Protein AF-A0A0L6JVH2-F1 (afdb_monomer)

Structure (mmCIF, N/CA/C/O backbone):
data_AF-A0A0L6JVH2-F1
#
_entry.id   AF-A0A0L6JVH2-F1
#
loop_
_atom_site.group_PDB
_atom_site.id
_atom_site.type_symbol
_atom_site.label_atom_id
_atom_site.label_alt_id
_atom_site.label_comp_id
_atom_site.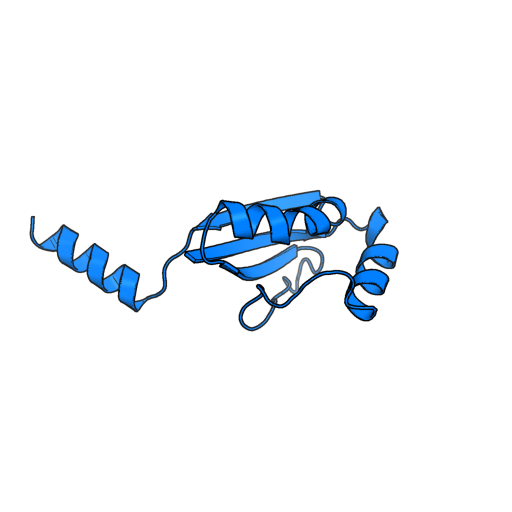label_asym_id
_atom_site.label_entity_id
_atom_site.label_seq_id
_atom_site.pdbx_PDB_ins_code
_atom_site.Cartn_x
_atom_site.Cartn_y
_atom_site.Cartn_z
_atom_site.occupancy
_atom_site.B_iso_or_equiv
_atom_site.auth_seq_id
_atom_site.auth_comp_id
_atom_site.auth_asym_id
_atom_site.auth_atom_id
_atom_site.pdbx_PDB_model_num
ATOM 1 N N . MET A 1 1 ? -4.839 0.720 12.908 1.00 94.19 1 MET A N 1
ATOM 2 C CA . MET A 1 1 ? -4.503 -0.475 12.099 1.00 94.19 1 MET A CA 1
ATOM 3 C C . MET A 1 1 ? -3.468 -0.101 11.046 1.00 94.19 1 MET A C 1
ATOM 5 O O . MET A 1 1 ? -3.412 1.069 10.668 1.00 94.19 1 MET A O 1
ATOM 9 N N . ARG A 1 2 ? -2.643 -1.056 10.592 1.00 95.69 2 ARG A N 1
ATOM 10 C CA . ARG A 1 2 ? -1.636 -0.836 9.538 1.00 95.69 2 ARG A CA 1
ATOM 11 C C . ARG A 1 2 ? -1.815 -1.822 8.395 1.00 95.69 2 ARG A C 1
ATOM 13 O O . ARG A 1 2 ? -2.050 -3.005 8.626 1.00 95.69 2 ARG A O 1
ATOM 20 N N . PHE A 1 3 ? -1.645 -1.337 7.172 1.00 96.94 3 PHE A N 1
ATOM 21 C CA . PHE A 1 3 ? -1.750 -2.138 5.960 1.00 96.94 3 PHE A CA 1
ATOM 22 C C . PHE A 1 3 ? -0.483 -1.988 5.123 1.00 96.94 3 PHE A C 1
ATOM 24 O O . PHE A 1 3 ? -0.113 -0.878 4.745 1.00 96.94 3 PHE A O 1
ATOM 31 N N . LEU A 1 4 ? 0.179 -3.105 4.823 1.00 96.69 4 LEU A N 1
ATOM 32 C CA . LEU A 1 4 ? 1.201 -3.166 3.788 1.00 96.69 4 LEU A CA 1
ATOM 33 C C . LEU A 1 4 ? 0.497 -3.266 2.439 1.00 96.69 4 LEU A C 1
ATOM 35 O O . LEU A 1 4 ? -0.206 -4.240 2.168 1.00 96.69 4 LEU A O 1
ATOM 39 N N . VAL A 1 5 ? 0.699 -2.247 1.612 1.00 97.25 5 VAL A N 1
ATOM 40 C CA . VAL A 1 5 ? 0.086 -2.115 0.295 1.00 97.25 5 VAL A CA 1
ATOM 41 C C . VAL A 1 5 ? 1.180 -2.234 -0.757 1.00 97.25 5 VAL A C 1
ATOM 43 O O . VAL A 1 5 ? 2.043 -1.361 -0.868 1.00 97.25 5 VAL A O 1
ATOM 46 N N . ASN A 1 6 ? 1.137 -3.328 -1.511 1.00 97.56 6 ASN A N 1
ATOM 47 C CA . ASN A 1 6 ? 1.933 -3.561 -2.709 1.00 97.56 6 ASN A CA 1
ATOM 48 C C . ASN A 1 6 ? 1.042 -3.343 -3.935 1.00 97.56 6 ASN A C 1
ATOM 50 O O . ASN A 1 6 ? -0.062 -3.886 -4.004 1.00 97.56 6 ASN A O 1
ATOM 54 N N . VAL A 1 7 ? 1.506 -2.544 -4.888 1.00 97.50 7 VAL A N 1
ATOM 55 C CA . VAL A 1 7 ? 0.745 -2.206 -6.092 1.00 97.50 7 VAL A CA 1
ATOM 56 C C . VAL A 1 7 ? 1.609 -2.287 -7.336 1.00 97.50 7 VAL A C 1
ATOM 58 O O . VAL A 1 7 ? 2.782 -1.915 -7.309 1.00 97.50 7 VAL A O 1
ATOM 61 N N . ARG A 1 8 ? 0.993 -2.681 -8.451 1.00 98.00 8 ARG A N 1
ATOM 62 C CA . ARG A 1 8 ? 1.500 -2.413 -9.798 1.00 98.00 8 ARG A CA 1
ATOM 63 C C . ARG A 1 8 ? 0.736 -1.237 -10.387 1.00 98.00 8 ARG A C 1
ATOM 65 O O . ARG A 1 8 ? -0.487 -1.286 -10.493 1.00 98.00 8 ARG A O 1
ATOM 72 N N . VAL A 1 9 ? 1.446 -0.189 -10.784 1.00 97.12 9 VAL A N 1
ATOM 73 C CA . VAL A 1 9 ? 0.859 0.981 -11.444 1.00 97.12 9 VAL A CA 1
ATOM 74 C C . VAL A 1 9 ? 0.348 0.611 -12.831 1.00 97.12 9 VAL A C 1
ATOM 76 O O . VAL A 1 9 ? 1.071 0.018 -13.627 1.00 97.12 9 VAL A O 1
ATOM 79 N N . ASN A 1 10 ? -0.878 1.035 -13.130 1.00 97.38 10 ASN A N 1
ATOM 80 C CA . ASN A 1 10 ? -1.445 0.956 -14.463 1.00 97.38 10 ASN A CA 1
ATOM 81 C C . ASN A 1 10 ? -0.821 2.021 -15.369 1.00 97.38 10 ASN A C 1
ATOM 83 O O . ASN A 1 10 ? -1.162 3.211 -15.287 1.00 97.38 10 ASN A O 1
ATOM 87 N N . LEU A 1 11 ? 0.056 1.588 -16.275 1.00 96.38 11 LEU A N 1
ATOM 88 C CA . LEU A 1 11 ? 0.813 2.496 -17.139 1.00 96.38 11 LEU A CA 1
ATOM 89 C C . LEU A 1 11 ? -0.080 3.268 -18.120 1.00 96.38 11 LEU A C 1
ATOM 91 O O . LEU A 1 11 ? 0.265 4.386 -18.504 1.00 96.38 11 LEU A O 1
ATOM 95 N N . THR A 1 12 ? -1.256 2.736 -18.468 1.00 97.44 12 THR A N 1
ATOM 96 C CA . THR A 1 12 ? -2.220 3.427 -19.346 1.00 97.44 12 THR A CA 1
ATOM 97 C C . THR A 1 12 ? -2.830 4.667 -18.688 1.00 97.44 12 THR A C 1
ATOM 99 O O . THR A 1 12 ? -3.214 5.609 -19.377 1.00 97.44 12 THR A O 1
ATOM 102 N N . THR A 1 13 ? -2.853 4.707 -17.352 1.00 96.69 13 THR A N 1
ATOM 103 C CA . THR A 1 13 ? -3.397 5.821 -16.555 1.00 96.69 13 THR A CA 1
ATOM 104 C C . THR A 1 13 ? -2.317 6.686 -15.902 1.00 96.69 13 THR A C 1
ATOM 106 O O . THR A 1 13 ? -2.631 7.625 -15.174 1.00 96.69 13 THR A O 1
ATOM 109 N N . MET A 1 14 ? -1.034 6.413 -16.175 1.00 94.12 14 MET A N 1
ATOM 110 C CA . MET A 1 14 ? 0.104 7.011 -15.464 1.00 94.12 14 MET A CA 1
ATOM 111 C C . MET A 1 14 ? 0.123 8.546 -15.511 1.00 94.12 14 MET A C 1
ATOM 113 O O . MET A 1 14 ? 0.455 9.199 -14.521 1.00 94.12 14 MET A O 1
ATOM 117 N N . 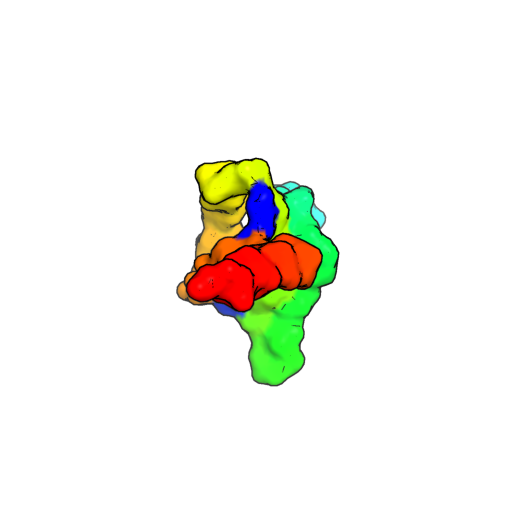LEU A 1 15 ? -0.250 9.138 -16.650 1.00 95.81 15 LEU A N 1
ATOM 118 C CA . LEU A 1 15 ? -0.280 10.594 -16.797 1.00 95.81 15 LEU A CA 1
ATOM 119 C C . LEU A 1 15 ? -1.359 11.230 -15.909 1.00 95.81 15 LEU A C 1
ATOM 121 O O . LEU A 1 15 ? -1.074 12.197 -15.202 1.00 95.81 15 LEU A O 1
ATOM 125 N N . GLU A 1 16 ? -2.574 10.675 -15.924 1.00 97.00 16 GLU A N 1
ATOM 126 C CA . GLU A 1 16 ? -3.673 11.119 -15.058 1.00 97.00 16 GLU A CA 1
ATOM 127 C C . GLU A 1 16 ? -3.291 10.928 -13.588 1.00 97.00 16 GLU A C 1
ATOM 129 O O . GLU A 1 16 ? -3.436 11.848 -12.783 1.00 97.00 16 GLU A O 1
ATOM 134 N N . PHE A 1 17 ? -2.725 9.767 -13.252 1.00 95.88 17 PHE A N 1
ATOM 135 C CA . PHE A 1 17 ? -2.302 9.451 -11.895 1.00 95.88 17 PHE A CA 1
ATOM 136 C C . PHE A 1 17 ? -1.293 10.478 -11.363 1.00 95.88 17 PHE A C 1
ATOM 138 O O . PHE A 1 17 ? -1.490 11.055 -10.291 1.00 95.88 17 PHE A O 1
ATOM 145 N N . GLY A 1 18 ? -0.255 10.788 -12.146 1.00 93.56 18 GLY A N 1
ATOM 146 C CA . GLY A 1 18 ? 0.745 11.796 -11.791 1.00 93.56 18 GLY A CA 1
ATOM 147 C C . GLY A 1 18 ? 0.158 13.202 -11.620 1.00 93.56 18 GLY A C 1
ATOM 148 O O . GLY A 1 18 ? 0.548 13.926 -10.701 1.00 93.56 18 GLY A O 1
ATOM 149 N N . GLN A 1 19 ? -0.807 13.592 -12.459 1.00 96.12 19 GLN A N 1
ATOM 150 C CA . GLN A 1 19 ? -1.501 14.879 -12.332 1.00 96.12 19 GLN A CA 1
ATOM 151 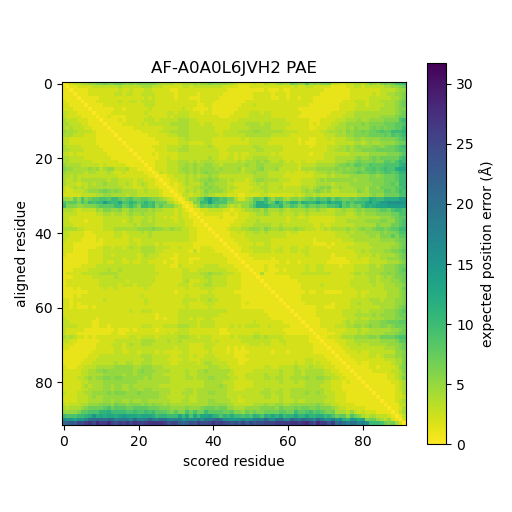C C . GLN A 1 19 ? -2.305 14.963 -11.031 1.00 96.12 19 GLN A C 1
ATOM 153 O O . GLN A 1 19 ? -2.165 15.937 -10.291 1.00 96.12 19 GLN A O 1
ATOM 158 N N . LYS A 1 20 ? -3.071 13.917 -10.715 1.00 95.44 20 LYS A N 1
ATOM 159 C CA . LYS A 1 20 ? -3.914 13.847 -9.513 1.00 95.44 20 LYS A CA 1
ATOM 160 C C . LYS A 1 20 ? -3.089 13.856 -8.232 1.00 95.44 20 LYS A C 1
ATOM 162 O O . LYS A 1 20 ? -3.434 14.561 -7.285 1.00 95.44 20 LYS A O 1
ATOM 167 N N . LEU A 1 21 ? -1.951 13.159 -8.231 1.00 91.62 21 LEU A N 1
ATOM 168 C CA . LEU A 1 21 ? -0.975 13.221 -7.141 1.00 91.62 21 LEU A CA 1
ATOM 169 C C . LEU A 1 21 ? -0.406 14.630 -6.955 1.00 91.62 21 LEU A C 1
ATOM 171 O O . LEU A 1 21 ? -0.333 15.117 -5.829 1.00 91.62 21 LEU A O 1
ATOM 175 N N . LYS A 1 22 ? -0.018 15.299 -8.047 1.00 92.75 22 LYS A N 1
ATOM 176 C CA . LYS A 1 22 ? 0.533 16.662 -8.002 1.00 92.75 22 LYS A CA 1
ATOM 177 C C . LYS A 1 22 ? -0.491 17.687 -7.507 1.00 92.75 22 LYS A C 1
ATOM 179 O O . LYS A 1 22 ? -0.116 18.641 -6.835 1.00 92.75 22 LYS A O 1
ATOM 184 N N . GLN A 1 23 ? -1.760 17.500 -7.856 1.00 94.44 23 GLN A N 1
ATOM 185 C CA . GLN A 1 23 ? -2.865 18.380 -7.468 1.00 94.44 23 GLN A CA 1
ATOM 186 C C . GLN A 1 23 ? -3.388 18.106 -6.050 1.00 94.44 23 GLN A C 1
ATOM 188 O O . GLN A 1 23 ? -4.180 18.894 -5.544 1.00 94.44 23 GLN A O 1
ATOM 193 N N . GLY A 1 24 ? -2.948 17.022 -5.400 1.00 90.69 24 GLY A N 1
ATOM 194 C CA . GLY A 1 24 ? -3.436 16.634 -4.075 1.00 90.69 24 GLY A CA 1
ATOM 195 C C . GLY A 1 24 ? -4.864 16.083 -4.084 1.00 90.69 24 GLY A C 1
ATOM 196 O O . GLY A 1 24 ? -5.505 16.036 -3.041 1.00 90.69 24 GLY A O 1
ATOM 197 N N . GLU A 1 25 ? -5.369 15.658 -5.245 1.00 92.94 25 GLU A N 1
ATOM 198 C CA . GLU A 1 25 ? -6.706 15.059 -5.374 1.00 92.94 25 GLU A CA 1
ATOM 199 C C . GLU A 1 25 ? -6.762 13.612 -4.869 1.00 92.94 25 GLU A C 1
ATOM 201 O O . GLU A 1 25 ? -7.837 13.042 -4.689 1.00 92.94 25 GLU A O 1
ATOM 206 N N . LEU A 1 26 ? -5.595 13.010 -4.653 1.00 91.62 26 LEU A N 1
ATOM 207 C CA . LEU A 1 26 ? -5.449 11.726 -3.992 1.00 91.62 26 LEU A CA 1
ATOM 208 C C . LEU A 1 26 ? -4.921 11.950 -2.582 1.00 91.62 26 LEU A C 1
ATOM 210 O O . LEU A 1 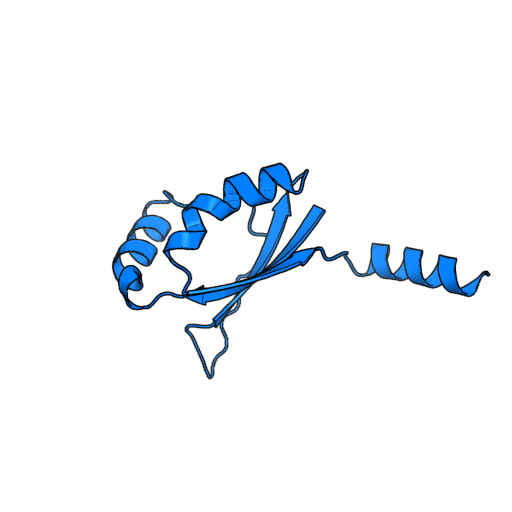26 ? -3.810 12.450 -2.396 1.00 91.62 26 LEU A O 1
ATOM 214 N N . ASP A 1 27 ? -5.742 11.588 -1.598 1.00 88.88 27 ASP A N 1
ATOM 215 C CA . ASP A 1 27 ? -5.440 11.780 -0.184 1.00 88.88 27 ASP A CA 1
ATOM 216 C C . ASP A 1 27 ? -4.300 10.859 0.261 1.00 88.88 27 ASP A C 1
ATOM 218 O O . ASP A 1 27 ? -4.437 9.637 0.301 1.00 88.88 27 ASP A O 1
ATOM 222 N N . ARG A 1 28 ? -3.163 11.474 0.594 1.00 90.06 28 ARG A N 1
ATOM 223 C CA . ARG A 1 28 ? -1.937 10.800 1.039 1.00 90.06 28 ARG A CA 1
ATOM 224 C C . ARG A 1 28 ? -1.780 10.779 2.556 1.00 90.06 28 ARG A C 1
ATOM 226 O O . ARG A 1 28 ? -0.775 10.259 3.028 1.00 90.06 28 ARG A O 1
ATOM 233 N N . SER A 1 29 ? -2.718 11.350 3.313 1.00 90.31 29 SER A N 1
ATOM 234 C CA . SER A 1 29 ? -2.608 11.477 4.774 1.00 90.31 29 SER A CA 1
ATOM 235 C C . SER A 1 29 ? -2.518 10.125 5.487 1.00 90.31 29 SER A C 1
ATOM 237 O O . SER A 1 29 ? -1.846 10.016 6.510 1.00 90.31 29 SER A O 1
ATOM 239 N N . CYS A 1 30 ? -3.122 9.087 4.905 1.00 89.38 30 CYS A N 1
ATOM 240 C CA . CYS A 1 30 ? -3.075 7.718 5.409 1.00 89.38 30 CYS A CA 1
ATOM 241 C C . CYS A 1 30 ? -1.751 7.002 5.097 1.00 89.38 30 CYS A C 1
ATOM 243 O O . CYS A 1 30 ? -1.478 5.962 5.687 1.00 89.38 30 CYS A O 1
ATOM 245 N N . ILE A 1 31 ? -0.924 7.518 4.179 1.00 91.50 31 ILE A N 1
ATOM 246 C CA . ILE A 1 31 ? 0.352 6.894 3.809 1.00 91.50 31 ILE A CA 1
ATOM 247 C C . ILE A 1 31 ? 1.408 7.288 4.841 1.00 91.50 31 ILE A C 1
ATOM 249 O O . ILE A 1 31 ? 1.790 8.453 4.963 1.00 91.50 31 ILE A O 1
ATOM 253 N N . ARG A 1 32 ? 1.910 6.298 5.574 1.00 85.12 32 ARG A N 1
ATOM 254 C CA . ARG A 1 32 ? 2.945 6.475 6.589 1.00 85.12 32 ARG A CA 1
ATOM 255 C C . ARG A 1 32 ? 4.329 6.210 6.027 1.00 85.12 32 ARG A C 1
ATOM 257 O O . ARG A 1 32 ? 4.601 5.147 5.479 1.00 85.12 32 ARG A O 1
ATOM 264 N N . GLY A 1 33 ? 5.227 7.156 6.286 1.00 78.62 33 GLY A N 1
ATOM 265 C CA . GLY A 1 33 ? 6.631 7.039 5.919 1.00 78.62 33 GLY A CA 1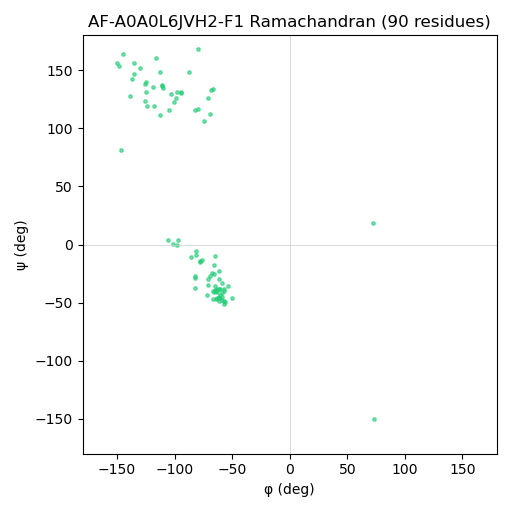
ATOM 266 C C . GLY A 1 33 ? 6.857 7.202 4.420 1.00 78.62 33 GLY A C 1
ATOM 267 O O . GLY A 1 33 ? 6.145 7.939 3.737 1.00 78.62 33 GLY A O 1
ATOM 268 N N . GLU A 1 34 ? 7.896 6.544 3.924 1.00 82.00 34 GLU A N 1
ATOM 269 C CA . GLU A 1 34 ? 8.284 6.618 2.523 1.00 82.00 34 GLU A CA 1
ATOM 270 C C . GLU A 1 34 ? 7.543 5.564 1.694 1.00 82.00 34 GLU A C 1
ATOM 272 O O . GLU A 1 34 ? 7.215 4.472 2.157 1.00 82.00 34 GLU A O 1
ATOM 277 N N . THR A 1 35 ? 7.284 5.902 0.434 1.00 89.81 35 THR A N 1
ATOM 278 C CA . THR A 1 35 ? 6.863 4.936 -0.583 1.00 89.81 35 THR A CA 1
ATOM 279 C C . THR A 1 35 ? 8.102 4.470 -1.329 1.00 89.81 35 THR A C 1
ATOM 281 O O . THR A 1 35 ? 8.895 5.298 -1.782 1.00 89.81 35 THR A O 1
ATOM 284 N N . TYR A 1 36 ? 8.255 3.160 -1.481 1.00 94.06 36 TYR A N 1
ATOM 285 C CA . TYR A 1 36 ? 9.400 2.559 -2.159 1.00 94.06 36 TYR A CA 1
ATOM 286 C C . TYR A 1 36 ? 8.956 1.928 -3.473 1.00 94.06 36 TYR A C 1
ATOM 288 O O . TYR A 1 36 ? 7.946 1.235 -3.498 1.00 94.06 36 TYR A O 1
ATOM 296 N N . CYS A 1 37 ? 9.729 2.108 -4.544 1.00 95.38 37 CYS A N 1
ATOM 297 C CA . CYS A 1 37 ? 9.523 1.395 -5.807 1.00 95.38 37 CYS A CA 1
ATOM 298 C C . CYS A 1 37 ? 10.678 0.427 -6.070 1.00 95.38 37 CYS A C 1
ATOM 300 O O . CYS A 1 37 ? 11.824 0.696 -5.692 1.00 95.38 37 CYS A O 1
ATOM 302 N N . ILE A 1 38 ? 10.405 -0.692 -6.743 1.00 96.25 38 ILE A N 1
ATOM 303 C CA . ILE A 1 38 ? 11.452 -1.658 -7.092 1.00 96.25 38 ILE A CA 1
ATOM 304 C C . ILE A 1 38 ? 12.348 -1.064 -8.178 1.00 96.25 38 ILE A C 1
ATOM 306 O O . ILE A 1 38 ? 11.891 -0.698 -9.254 1.00 96.25 38 ILE A O 1
ATOM 310 N N . LYS A 1 39 ? 13.663 -1.038 -7.945 1.00 96.44 39 LYS A N 1
ATOM 311 C CA . LYS A 1 39 ? 14.634 -0.507 -8.918 1.00 96.44 39 LYS A CA 1
ATOM 312 C C . LYS A 1 39 ? 14.579 -1.210 -10.283 1.00 96.44 39 LYS A C 1
ATOM 314 O O . LYS A 1 39 ? 14.703 -0.555 -11.311 1.00 96.44 39 LYS A O 1
ATOM 319 N N . ASN A 1 40 ? 14.416 -2.532 -10.277 1.00 97.56 40 ASN A N 1
ATOM 320 C CA . ASN A 1 40 ? 14.373 -3.355 -11.490 1.00 97.56 40 ASN A CA 1
ATOM 321 C C . ASN A 1 40 ? 12.968 -3.441 -12.114 1.00 97.56 40 ASN A C 1
ATOM 323 O O . ASN A 1 40 ? 12.844 -3.932 -13.230 1.00 97.56 40 ASN A O 1
ATOM 327 N N . ASP A 1 41 ? 11.934 -2.969 -11.412 1.00 97.12 41 ASP A N 1
ATOM 328 C CA . ASP A 1 41 ? 10.564 -2.856 -11.918 1.00 97.12 41 ASP A CA 1
ATOM 329 C C . ASP A 1 41 ? 9.882 -1.624 -11.290 1.00 97.12 41 ASP A C 1
ATOM 331 O O . ASP A 1 41 ? 9.151 -1.742 -10.303 1.00 97.12 41 ASP A O 1
ATOM 335 N N . PRO A 1 42 ? 10.137 -0.414 -11.823 1.00 96.06 42 PRO A N 1
ATOM 336 C CA . PRO A 1 42 ? 9.655 0.832 -11.223 1.00 96.06 42 PRO A CA 1
ATOM 337 C C . PRO A 1 42 ? 8.131 0.989 -11.210 1.00 96.06 42 PRO A C 1
ATOM 339 O O . PRO A 1 42 ? 7.629 1.922 -10.584 1.00 96.06 42 PRO A O 1
ATOM 342 N N . ALA A 1 43 ? 7.397 0.112 -11.903 1.00 96.88 43 ALA A N 1
ATOM 343 C CA . ALA A 1 43 ? 5.941 0.086 -11.864 1.00 96.88 43 ALA A CA 1
ATOM 344 C C . ALA A 1 43 ? 5.404 -0.578 -10.586 1.00 96.88 43 ALA A C 1
ATOM 346 O O . ALA A 1 43 ? 4.221 -0.425 -10.292 1.00 96.88 43 ALA A O 1
ATOM 347 N N . VAL A 1 44 ? 6.245 -1.291 -9.828 1.00 97.69 44 VAL A N 1
ATOM 348 C CA . VAL A 1 44 ? 5.866 -1.930 -8.563 1.00 97.69 44 VAL A CA 1
ATOM 349 C C . VAL A 1 44 ? 6.293 -1.069 -7.382 1.00 97.69 44 VAL A C 1
ATOM 351 O O . VAL A 1 44 ? 7.468 -0.709 -7.253 1.00 97.69 44 VAL A O 1
ATOM 354 N N . GLY A 1 45 ? 5.332 -0.762 -6.510 1.00 96.19 45 GLY A N 1
ATOM 355 C CA . GLY A 1 45 ? 5.511 0.098 -5.346 1.00 96.19 45 GLY A CA 1
ATOM 356 C C . GLY A 1 45 ? 4.976 -0.506 -4.051 1.00 96.19 45 GLY A C 1
ATOM 357 O O . GLY A 1 45 ? 4.014 -1.270 -4.056 1.00 96.19 45 GLY A O 1
ATOM 358 N N . TYR A 1 46 ? 5.584 -0.109 -2.936 1.00 96.25 46 TYR A N 1
ATOM 359 C CA . TYR A 1 46 ? 5.225 -0.505 -1.580 1.00 96.25 46 TYR A CA 1
ATOM 360 C C . TYR A 1 46 ? 4.995 0.719 -0.709 1.00 96.25 46 TYR A C 1
ATOM 362 O O . TYR A 1 46 ? 5.774 1.677 -0.733 1.00 96.25 46 TYR A O 1
ATOM 370 N N . SER A 1 47 ? 3.954 0.660 0.110 1.00 96.12 47 SER A N 1
ATOM 371 C CA . SER A 1 47 ? 3.665 1.681 1.113 1.00 96.12 47 SER A CA 1
ATOM 372 C C . SER A 1 47 ? 2.992 1.071 2.336 1.00 96.12 47 SER A C 1
ATOM 374 O O . SER A 1 47 ? 2.321 0.042 2.237 1.00 96.12 47 SER A O 1
ATOM 376 N N . ILE A 1 48 ? 3.167 1.715 3.489 1.00 96.50 48 ILE A N 1
ATOM 377 C CA . ILE A 1 48 ? 2.385 1.425 4.690 1.00 96.50 48 ILE A CA 1
ATOM 378 C C . ILE A 1 48 ? 1.253 2.441 4.783 1.00 96.50 48 ILE A C 1
ATOM 380 O O . ILE A 1 48 ? 1.483 3.645 4.675 1.00 96.50 48 ILE A O 1
ATOM 384 N N . TRP A 1 49 ? 0.041 1.948 5.001 1.00 96.38 49 TRP A N 1
ATOM 385 C CA . TRP A 1 49 ? -1.149 2.757 5.229 1.00 96.38 49 TRP A CA 1
ATOM 386 C C . TRP A 1 49 ? -1.611 2.606 6.674 1.00 96.38 49 TRP A C 1
ATOM 388 O O . TRP A 1 49 ? -1.653 1.492 7.194 1.00 96.38 49 TRP A O 1
ATOM 398 N N . GLU A 1 50 ? -1.975 3.711 7.314 1.00 95.62 50 GLU A N 1
ATOM 399 C CA . GLU A 1 50 ? -2.607 3.743 8.632 1.00 95.62 50 GLU A CA 1
ATOM 400 C C . GLU A 1 50 ? -4.064 4.192 8.512 1.00 95.62 50 GLU A C 1
ATOM 402 O O . GLU A 1 50 ? -4.376 5.156 7.814 1.00 95.62 50 GLU A O 1
ATOM 407 N N . ALA A 1 51 ? -4.942 3.473 9.206 1.00 95.50 51 ALA A N 1
ATOM 408 C CA . ALA A 1 51 ? -6.357 3.797 9.359 1.00 95.50 51 ALA A CA 1
ATOM 409 C C . ALA A 1 51 ? -6.858 3.269 10.711 1.00 95.50 51 ALA A C 1
ATOM 411 O O . ALA A 1 51 ? -6.289 2.321 11.267 1.00 95.50 51 ALA A O 1
ATOM 412 N N . GLU A 1 52 ? -7.918 3.848 11.253 1.00 95.62 52 GLU A N 1
ATOM 413 C CA . GLU A 1 52 ? -8.579 3.417 12.487 1.00 95.62 52 GLU A CA 1
ATOM 414 C C . GLU A 1 52 ? -9.330 2.096 12.295 1.00 95.62 52 GLU A C 1
ATOM 416 O O . GLU A 1 52 ? -9.423 1.295 13.225 1.00 95.62 52 GLU A O 1
ATOM 421 N N . SER A 1 53 ? -9.810 1.831 11.077 1.00 96.69 53 SER A N 1
ATOM 422 C CA . SER A 1 53 ? -10.532 0.606 10.731 1.00 96.69 53 SER A CA 1
ATOM 423 C C . SER A 1 53 ? -10.233 0.125 9.310 1.00 96.69 53 SER A C 1
ATOM 425 O O . SER A 1 53 ? -9.750 0.874 8.457 1.00 96.69 53 SER A O 1
ATOM 427 N N . ARG A 1 54 ? -10.580 -1.136 9.022 1.00 95.38 54 ARG A N 1
ATOM 428 C CA . ARG A 1 54 ? -10.536 -1.668 7.654 1.00 95.38 54 ARG A CA 1
ATOM 429 C C . ARG A 1 54 ? -11.466 -0.904 6.705 1.00 95.38 54 ARG A C 1
ATOM 431 O O . ARG A 1 54 ? -11.089 -0.660 5.564 1.00 95.38 54 ARG A O 1
ATOM 438 N N . GLN A 1 55 ? -12.644 -0.508 7.182 1.00 96.94 55 GLN A N 1
ATOM 439 C CA . GLN A 1 55 ? -13.599 0.261 6.387 1.00 96.94 55 GLN A CA 1
ATOM 440 C C . GLN A 1 55 ? -13.007 1.609 5.963 1.00 96.94 55 GLN A C 1
ATOM 442 O O . GLN A 1 55 ? -13.043 1.945 4.783 1.00 96.94 55 GLN A O 1
ATOM 447 N N . GLU A 1 56 ? -12.412 2.346 6.903 1.00 96.06 56 GLU A N 1
ATOM 448 C CA . GLU A 1 56 ? -11.770 3.628 6.602 1.00 96.06 56 GLU A CA 1
ATOM 449 C C . GLU A 1 56 ? -10.633 3.454 5.586 1.00 96.06 56 GLU A C 1
ATOM 451 O O . GLU A 1 56 ? -10.538 4.215 4.623 1.00 96.06 56 GLU A O 1
ATOM 456 N N . PHE A 1 57 ? -9.800 2.419 5.750 1.00 96.38 57 PHE A N 1
ATOM 457 C CA . PHE A 1 57 ? -8.771 2.094 4.765 1.00 96.38 57 PHE A CA 1
ATOM 458 C C . PHE A 1 57 ? -9.373 1.864 3.373 1.00 96.38 57 PHE A C 1
ATOM 460 O O . PHE A 1 57 ? -8.900 2.450 2.400 1.00 96.38 57 PHE A O 1
ATOM 467 N N . ASP A 1 58 ? -10.418 1.040 3.263 1.00 96.06 58 ASP A N 1
ATOM 468 C CA . ASP A 1 58 ? -11.034 0.720 1.974 1.00 96.06 58 ASP A CA 1
ATOM 469 C C . ASP A 1 58 ? -11.648 1.970 1.316 1.00 96.06 58 ASP A C 1
ATOM 471 O O . ASP A 1 58 ? -11.503 2.153 0.104 1.00 96.06 58 ASP A O 1
ATOM 475 N N . GLU A 1 59 ? -12.267 2.862 2.095 1.00 95.88 59 GLU A N 1
ATOM 476 C CA . GLU A 1 59 ? -12.802 4.147 1.625 1.00 95.88 59 GLU A CA 1
ATOM 477 C C . GLU A 1 59 ? -11.694 5.071 1.099 1.00 95.88 59 GLU A C 1
ATOM 479 O O . GLU A 1 59 ? -11.812 5.621 0.000 1.00 95.88 59 GLU A O 1
ATOM 484 N N . LYS A 1 60 ? -10.589 5.199 1.840 1.00 94.44 60 LYS A N 1
ATOM 485 C CA . LYS A 1 60 ? -9.439 6.041 1.471 1.00 94.44 60 LYS A CA 1
ATOM 486 C C . LYS A 1 60 ? -8.644 5.478 0.298 1.00 94.44 60 LYS A C 1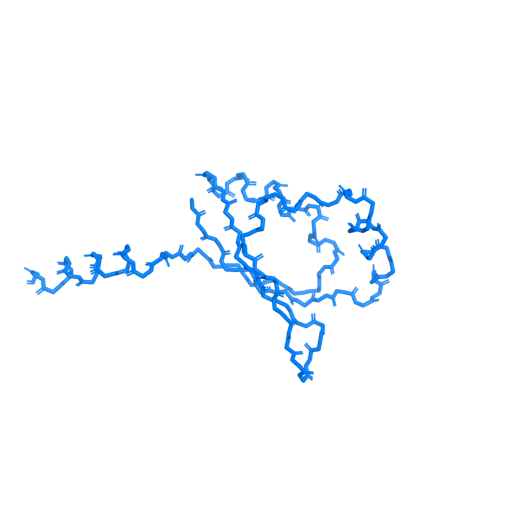
ATOM 488 O O . LYS A 1 60 ? -8.140 6.243 -0.524 1.00 94.44 60 LYS A O 1
ATOM 493 N N . PHE A 1 61 ? -8.542 4.155 0.197 1.00 95.75 61 PHE A N 1
ATOM 494 C CA . PHE A 1 61 ? -7.803 3.468 -0.860 1.00 95.75 61 PHE A CA 1
ATOM 495 C C . PHE A 1 61 ? -8.618 3.327 -2.156 1.00 95.75 61 PHE A C 1
ATOM 497 O O . PHE A 1 61 ? -8.047 3.286 -3.244 1.00 95.75 61 PHE A O 1
ATOM 504 N N . SER A 1 62 ? -9.953 3.295 -2.086 1.00 95.56 62 SER A N 1
ATOM 505 C CA . SER A 1 62 ? -10.834 3.110 -3.253 1.00 95.56 62 SER A CA 1
ATOM 506 C C . SER A 1 62 ? -10.531 4.040 -4.448 1.00 95.56 62 SER A C 1
ATOM 508 O O . SER A 1 62 ? -10.382 3.524 -5.560 1.00 95.56 62 SER A O 1
ATOM 510 N N . PRO A 1 63 ? -10.324 5.366 -4.272 1.00 95.12 63 PRO A N 1
ATOM 511 C CA . PRO A 1 63 ? -9.996 6.275 -5.378 1.00 95.12 63 PRO A CA 1
ATOM 512 C C . PRO A 1 63 ? -8.686 5.940 -6.102 1.00 95.12 63 PRO A C 1
ATOM 514 O O . PRO A 1 63 ? -8.503 6.324 -7.258 1.00 95.12 63 PRO A O 1
ATOM 517 N N . TRP A 1 64 ? -7.776 5.234 -5.428 1.00 95.56 64 TRP A N 1
ATOM 518 C CA . TRP A 1 64 ? -6.466 4.867 -5.951 1.00 95.56 64 TRP A CA 1
ATOM 519 C C . TRP A 1 64 ? -6.518 3.623 -6.836 1.00 95.56 64 TRP A C 1
ATOM 521 O O . TRP A 1 64 ? -5.733 3.513 -7.776 1.00 95.56 64 TRP A O 1
ATOM 531 N N . LYS A 1 65 ? -7.474 2.714 -6.588 1.00 95.25 65 LYS A N 1
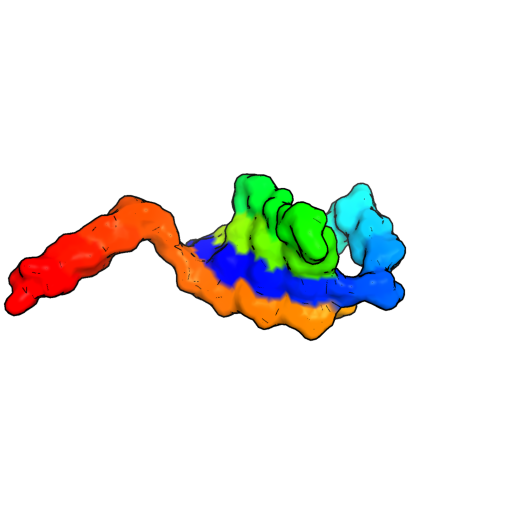ATOM 532 C CA . LYS A 1 65 ? -7.579 1.411 -7.270 1.00 95.25 65 LYS A CA 1
ATOM 533 C C . LYS A 1 65 ? -7.592 1.523 -8.791 1.00 95.25 65 LYS A C 1
ATOM 535 O O . LYS A 1 65 ? -7.012 0.681 -9.460 1.00 95.25 65 LYS A O 1
ATOM 540 N N . LYS A 1 66 ? -8.207 2.571 -9.347 1.00 95.75 66 LYS A N 1
ATOM 541 C CA . LYS A 1 66 ? -8.278 2.760 -10.805 1.00 95.75 66 LYS A CA 1
ATOM 542 C C . LYS A 1 66 ? -6.917 3.017 -11.472 1.00 95.75 66 LYS A C 1
ATOM 544 O O . LYS A 1 66 ? -6.816 2.866 -12.684 1.00 95.75 66 LYS A O 1
ATOM 549 N N . TYR A 1 67 ? -5.895 3.395 -10.701 1.00 97.00 67 TYR A N 1
ATOM 550 C CA . TYR A 1 67 ? -4.532 3.624 -11.191 1.00 97.00 67 TYR A CA 1
ATOM 551 C C . TYR A 1 67 ? -3.611 2.419 -10.990 1.00 97.00 67 TYR A C 1
ATOM 553 O O . TYR A 1 67 ? -2.416 2.509 -11.277 1.00 97.00 67 TYR A O 1
ATOM 561 N N . TYR A 1 68 ? -4.141 1.301 -10.494 1.00 97.00 68 TYR A N 1
ATOM 562 C CA . TYR A 1 68 ? -3.383 0.086 -10.236 1.00 97.00 68 TYR A CA 1
ATOM 563 C C . TYR A 1 68 ? -3.922 -1.073 -11.077 1.00 97.00 68 TYR A C 1
ATOM 565 O O . TYR A 1 68 ? -5.129 -1.256 -11.203 1.00 97.00 68 TYR A O 1
ATOM 573 N N . GLU A 1 69 ? -3.013 -1.840 -11.675 1.00 97.19 69 GLU A N 1
ATOM 574 C CA . GLU A 1 69 ? -3.323 -3.091 -12.382 1.00 97.19 69 GLU A CA 1
ATOM 575 C C . GLU A 1 69 ? -3.444 -4.259 -11.400 1.00 97.19 69 GLU A C 1
ATOM 577 O O . GLU A 1 69 ? -4.310 -5.117 -11.545 1.00 97.19 69 GLU A O 1
ATOM 582 N N . GLU A 1 70 ? -2.594 -4.265 -10.373 1.00 96.88 70 GLU A N 1
ATOM 583 C CA . GLU A 1 70 ? -2.541 -5.305 -9.350 1.00 96.88 70 GLU A CA 1
ATOM 584 C C . GLU A 1 70 ? -2.392 -4.655 -7.976 1.00 96.88 70 GLU A C 1
ATOM 586 O O . GLU A 1 70 ? -1.679 -3.658 -7.821 1.00 96.88 70 GLU A O 1
ATOM 591 N N . THR A 1 71 ? -3.050 -5.230 -6.970 1.00 96.81 71 THR A N 1
ATOM 592 C CA . THR A 1 71 ? -2.954 -4.786 -5.576 1.00 96.81 71 THR A CA 1
ATOM 593 C C . THR A 1 71 ? -2.880 -5.995 -4.648 1.00 96.81 71 THR A C 1
ATOM 595 O O . THR A 1 71 ? -3.765 -6.849 -4.696 1.00 96.81 71 THR A O 1
ATOM 598 N N . ASP A 1 72 ? -1.882 -6.036 -3.771 1.00 97.56 72 ASP A N 1
ATOM 599 C CA . ASP A 1 72 ? -1.784 -6.967 -2.643 1.00 97.56 72 ASP A CA 1
ATOM 600 C C . ASP A 1 72 ? -1.773 -6.152 -1.347 1.00 97.56 72 ASP A C 1
ATOM 602 O O . ASP A 1 72 ? -0.918 -5.287 -1.142 1.00 97.56 72 ASP A O 1
ATOM 606 N N . ILE A 1 73 ? -2.773 -6.389 -0.501 1.00 97.31 73 ILE A N 1
ATOM 607 C CA . ILE A 1 73 ? -3.031 -5.611 0.710 1.00 97.31 73 ILE A CA 1
ATOM 608 C C . ILE A 1 73 ? -3.055 -6.577 1.880 1.00 97.31 73 ILE A C 1
ATOM 610 O O . ILE A 1 73 ? -3.909 -7.465 1.946 1.00 97.31 73 ILE A O 1
ATOM 614 N N . ARG A 1 74 ? -2.143 -6.373 2.827 1.00 97.19 74 ARG A N 1
ATOM 615 C CA . ARG A 1 74 ? -2.027 -7.208 4.024 1.00 97.19 74 ARG A CA 1
ATOM 616 C C . ARG A 1 74 ? -2.110 -6.344 5.258 1.00 97.19 74 ARG A C 1
ATOM 618 O O . ARG A 1 74 ? -1.413 -5.339 5.355 1.00 97.19 74 ARG A O 1
ATOM 625 N N . GLU A 1 75 ? -2.940 -6.747 6.206 1.00 96.88 75 GLU A N 1
ATOM 626 C CA . GLU 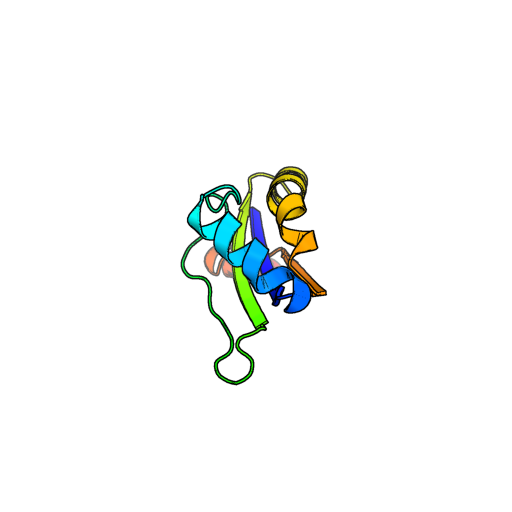A 1 75 ? -2.873 -6.180 7.545 1.00 96.88 75 GLU A CA 1
ATOM 627 C C . GLU A 1 75 ? -1.554 -6.602 8.197 1.00 96.88 75 GLU A C 1
ATOM 629 O O . GLU A 1 75 ? -1.136 -7.758 8.089 1.00 96.88 75 GLU A O 1
ATOM 634 N N . VAL A 1 76 ? -0.870 -5.644 8.809 1.00 96.12 76 VAL A N 1
ATOM 635 C CA . VAL A 1 76 ? 0.437 -5.847 9.430 1.00 96.12 76 VAL A CA 1
ATOM 636 C C . VAL A 1 76 ? 0.475 -5.186 10.798 1.00 96.12 76 VAL A C 1
ATOM 638 O O . VAL A 1 76 ? -0.250 -4.234 11.079 1.00 96.12 76 VAL A O 1
ATOM 641 N N . ILE A 1 77 ? 1.370 -5.684 11.637 1.00 95.50 77 ILE A N 1
ATOM 642 C CA . ILE A 1 77 ? 1.642 -5.170 12.977 1.00 95.50 77 ILE A CA 1
ATOM 643 C C . ILE A 1 77 ? 3.075 -4.649 13.039 1.00 95.50 77 ILE A C 1
ATOM 645 O O . ILE A 1 77 ? 3.908 -4.982 12.191 1.00 95.50 77 ILE A O 1
ATOM 649 N N . ASP A 1 78 ? 3.366 -3.803 14.023 1.00 93.62 78 ASP A N 1
ATOM 650 C CA . ASP A 1 78 ? 4.736 -3.342 14.243 1.00 93.62 78 ASP A CA 1
ATOM 651 C C . ASP A 1 78 ? 5.578 -4.390 15.002 1.00 93.62 78 ASP A C 1
ATOM 653 O O . ASP A 1 78 ? 5.040 -5.374 15.524 1.00 93.62 78 ASP A O 1
ATOM 657 N N . PRO A 1 79 ? 6.912 -4.213 15.064 1.00 95.31 79 PRO A N 1
ATOM 658 C CA . PRO A 1 79 ? 7.777 -5.165 15.750 1.00 95.31 79 PRO A CA 1
ATOM 659 C C . PRO A 1 79 ? 7.447 -5.368 17.236 1.00 95.31 79 PRO A C 1
ATOM 661 O O . PRO A 1 79 ? 7.614 -6.479 17.734 1.00 95.31 79 PRO A O 1
ATOM 664 N N . ASN A 1 80 ? 6.966 -4.338 17.942 1.00 95.62 80 ASN A N 1
ATOM 665 C CA . ASN A 1 80 ? 6.661 -4.444 19.372 1.00 95.62 80 ASN A CA 1
ATOM 666 C C . ASN A 1 80 ? 5.405 -5.289 19.600 1.00 95.62 80 ASN A C 1
ATOM 668 O O . ASN A 1 80 ? 5.384 -6.151 20.478 1.00 95.62 80 ASN A O 1
ATOM 672 N N . GLU A 1 81 ? 4.369 -5.070 18.791 1.00 96.06 81 GLU A N 1
ATOM 673 C CA . GLU A 1 81 ? 3.145 -5.865 18.833 1.00 96.06 81 GLU A CA 1
ATOM 674 C C . GLU A 1 81 ? 3.399 -7.320 18.417 1.00 96.06 81 GLU A C 1
ATOM 676 O O . GLU A 1 81 ? 2.917 -8.240 19.079 1.00 96.06 81 GLU A O 1
ATOM 681 N N . SER A 1 82 ? 4.229 -7.536 17.391 1.00 97.38 82 SER A N 1
ATOM 682 C CA . SER A 1 82 ? 4.676 -8.874 16.984 1.00 97.38 82 SER A CA 1
ATOM 683 C C . SER A 1 82 ? 5.399 -9.602 18.117 1.00 97.38 82 SER A C 1
ATOM 685 O O . SER A 1 82 ? 5.060 -10.741 18.440 1.00 97.38 82 SER A O 1
ATOM 687 N N . MET A 1 83 ? 6.340 -8.926 18.785 1.00 97.44 83 MET A N 1
ATOM 688 C CA . MET A 1 83 ? 7.063 -9.496 19.921 1.00 97.44 83 MET A CA 1
ATOM 689 C C .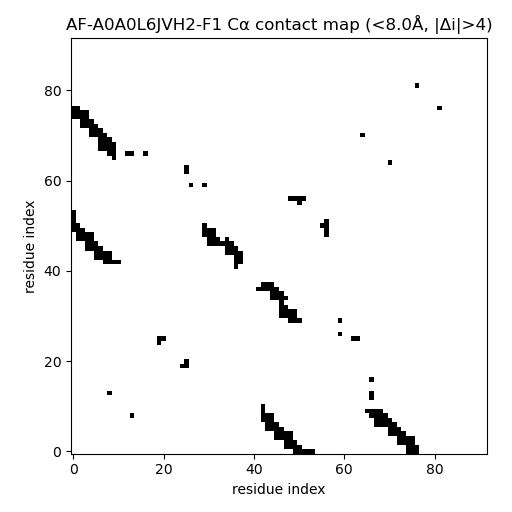 MET A 1 83 ? 6.111 -9.914 21.046 1.00 97.44 83 MET A C 1
ATOM 691 O O . MET A 1 83 ? 6.238 -11.023 21.559 1.00 97.44 83 MET A O 1
ATOM 695 N N . ARG A 1 84 ? 5.136 -9.065 21.399 1.00 97.31 84 ARG A N 1
ATOM 696 C CA . ARG A 1 84 ? 4.134 -9.376 22.431 1.00 97.31 84 ARG A CA 1
ATOM 697 C C . ARG A 1 84 ? 3.357 -10.656 22.100 1.00 97.31 84 ARG A C 1
ATOM 699 O O . ARG A 1 84 ? 3.293 -11.550 22.937 1.00 97.31 84 ARG A O 1
ATOM 706 N N . LEU A 1 85 ? 2.816 -10.759 20.885 1.00 96.75 85 LEU A N 1
ATOM 707 C CA . LEU A 1 85 ? 2.013 -11.912 20.455 1.00 96.75 85 LEU A CA 1
ATOM 708 C C . LEU A 1 85 ? 2.827 -13.211 20.411 1.00 96.75 85 LEU A C 1
ATOM 710 O O . LEU A 1 85 ? 2.340 -14.264 20.815 1.00 96.75 85 LEU A O 1
ATOM 714 N N . LEU A 1 86 ? 4.075 -13.148 19.942 1.00 97.31 86 LEU A N 1
ATOM 715 C CA . LEU A 1 86 ? 4.957 -14.315 19.908 1.00 97.31 86 LEU A CA 1
ATOM 716 C C . LEU A 1 86 ? 5.320 -14.792 21.320 1.00 97.31 86 LEU A C 1
ATOM 718 O O . LEU A 1 86 ? 5.345 -15.994 21.568 1.00 97.31 86 LEU A O 1
ATOM 722 N N . MET A 1 87 ? 5.565 -13.869 22.255 1.00 96.50 87 MET A N 1
ATOM 723 C CA . MET A 1 87 ? 5.830 -14.227 23.652 1.00 96.50 87 MET A CA 1
ATOM 724 C C . MET A 1 87 ? 4.631 -14.921 24.306 1.00 96.50 87 MET A C 1
ATOM 726 O O . MET A 1 87 ? 4.830 -15.902 25.020 1.00 96.50 87 MET A O 1
ATOM 730 N N . GLU A 1 88 ? 3.408 -14.457 24.036 1.00 96.62 88 GLU A N 1
ATOM 731 C CA . GLU A 1 88 ? 2.169 -15.086 24.519 1.00 96.62 88 GLU A CA 1
ATOM 732 C C . GLU A 1 88 ? 2.044 -16.542 24.031 1.00 96.62 88 GLU A C 1
ATOM 734 O O . GLU A 1 88 ? 1.736 -17.424 24.826 1.00 96.62 88 GLU A O 1
ATOM 739 N N . GLN A 1 89 ? 2.389 -16.827 22.770 1.00 93.56 89 GLN A N 1
ATOM 740 C CA . GLN A 1 89 ? 2.333 -18.184 22.197 1.00 93.56 89 GLN A CA 1
ATOM 741 C C . GLN A 1 89 ? 3.376 -19.148 22.775 1.00 93.56 89 GLN A C 1
ATOM 743 O O . GLN A 1 89 ? 3.175 -20.356 22.762 1.00 93.56 89 GLN A O 1
ATOM 748 N N . THR A 1 90 ? 4.513 -18.638 23.253 1.00 88.25 90 THR A N 1
ATOM 749 C CA . THR A 1 90 ? 5.579 -19.475 23.839 1.00 88.25 90 THR A CA 1
ATOM 750 C C . THR A 1 90 ? 5.336 -19.866 25.299 1.00 88.25 90 THR A C 1
ATOM 752 O O . THR A 1 90 ? 6.146 -20.597 25.868 1.00 88.25 90 THR A O 1
ATOM 755 N N . GLN A 1 91 ? 4.275 -19.344 25.922 1.00 73.56 91 GLN A N 1
ATOM 756 C CA . GLN A 1 91 ? 3.917 -19.605 27.322 1.00 73.56 91 GLN A CA 1
ATOM 757 C C . GLN A 1 91 ? 2.781 -20.636 27.483 1.00 73.56 91 GLN A C 1
ATOM 759 O O . GLN A 1 91 ? 2.418 -20.937 28.622 1.00 73.56 91 GLN A O 1
ATOM 764 N N . GLU A 1 92 ? 2.258 -21.182 26.378 1.00 54.75 92 GLU A N 1
ATOM 765 C CA . GLU A 1 92 ? 1.323 -22.325 26.322 1.00 54.75 92 GLU A CA 1
ATOM 766 C C . GLU A 1 92 ? 2.060 -23.653 26.075 1.00 54.75 92 GLU A C 1
ATOM 768 O O . GLU A 1 92 ? 1.622 -24.677 26.650 1.00 54.75 92 GLU A O 1
#

Solvent-accessible surface area (backbone atoms only — not comparable to full-atom values): 5276 Å² total; per-residue (Å²): 87,36,30,44,38,38,34,30,54,27,74,93,40,44,69,61,47,52,50,34,54,74,70,57,76,53,80,57,84,41,51,49,82,72,74,47,59,40,89,92,45,70,53,33,35,40,36,38,34,50,32,92,41,71,66,56,39,51,63,64,46,52,83,53,50,82,41,37,75,44,77,51,78,40,82,51,77,54,74,67,60,49,51,53,56,54,54,60,64,75,75,116

Organism: NCBI:txid398512

Mean predicted aligned error: 3.51 Å

Nearest PDB structures (foldseek):
  4pcq-assembly2_C  TM=6.987E-01  e=3.031E-02  Mycobacterium tuberculosis H37Rv
  3ofe-assembly2_B  TM=5.474E-01  e=6.815E-03  Drosophila melanogaster
  5ypw-assembly3_E  TM=4.489E-01  e=2.054E-02  Escherichia coli O157:H7
  3ab4-assembly1_D  TM=4.737E-01  e=2.417E-01  Corynebacterium glutamicum
  3ab4-assembly2_F  TM=4.459E-01  e=1.008E+00  Corynebacterium glutamicum

Sequence (92 aa):
MRFLVNVRVNLTTMLEFGQKLKQGELDRSCIRGETYCIKNDPAVGYSIWEAESRQEFDEKFSPWKKYYEETDIREVIDPNESMRLLMEQTQE

Radius of gyration: 15.63 Å; Cα contacts (8 Å, |Δi|>4): 120; chains: 1; bounding box: 28×41×47 Å

Secondary structure (DSSP, 8-state):
-EEEEEEEE-GGGHHHHHHHHHHT-S--TTEEEEEEEETTEEEEEEEEEE-SSHHHHHHHHHHHHTTEEEEEEEEE--HHHHHHHHHHHTT-

pLDDT: mean 94.33, std 5.73, range [54.75, 98.0]

Foldseek 3Di:
DKKKKKFQFDPVCVVVVVVCVVVCVQPCVQWPDDKDADPVRRRIIITMGDDPDPVRVCVSCVVVVVRTPDMDMDDDDDPVVVVVVVVVVVVD